Protein AF-A0A8J5KM26-F1 (afdb_monomer_lite)

Secondary structure (DSSP, 8-state):
-HHHHHHHHHHHHHHHHHHHHHHHHHHHHHHHHHHHHHHHHHHHHHHHHHHHHHHHHHHHHHHHHHHHHHHHHHHHHHHTTS--------------------HHHHHHHTT--HHHHHHHHT--GGGGTTS--------------SS--S---S-HHHHHHHHHHHHHS---

Structure (mmCIF, N/CA/C/O backbone):
data_AF-A0A8J5KM26-F1
#
_entry.id   AF-A0A8J5KM26-F1
#
loop_
_atom_site.group_PDB
_atom_site.id
_atom_site.type_symbol
_atom_site.label_atom_id
_atom_site.label_alt_id
_atom_site.label_comp_id
_atom_site.label_asym_id
_atom_site.label_entity_id
_atom_site.label_seq_id
_atom_site.pdbx_PDB_ins_code
_atom_site.Cartn_x
_atom_site.Cartn_y
_atom_site.Cartn_z
_atom_site.occupancy
_atom_site.B_iso_or_equiv
_atom_site.auth_seq_id
_atom_site.auth_comp_id
_atom_site.auth_asym_id
_atom_site.auth_atom_id
_atom_site.pdbx_PDB_model_num
ATOM 1 N N . MET A 1 1 ? 48.224 2.131 -43.418 1.00 66.56 1 MET A N 1
ATOM 2 C CA . MET A 1 1 ? 48.124 1.041 -42.411 1.00 66.56 1 MET A CA 1
ATOM 3 C C . MET A 1 1 ? 47.253 1.453 -41.209 1.00 66.56 1 MET A C 1
ATOM 5 O O . MET A 1 1 ? 47.258 0.800 -40.172 1.00 66.56 1 MET A O 1
ATOM 9 N N . ASP A 1 2 ? 46.437 2.497 -41.356 1.00 81.81 2 ASP A N 1
ATOM 10 C CA . ASP A 1 2 ? 46.035 3.355 -40.234 1.00 81.81 2 ASP A CA 1
ATOM 11 C C . ASP A 1 2 ? 44.672 2.985 -39.630 1.00 81.81 2 ASP A C 1
ATOM 13 O O . ASP A 1 2 ? 44.430 3.202 -38.443 1.00 81.81 2 ASP A O 1
ATOM 17 N N . LEU A 1 3 ? 43.789 2.348 -40.413 1.00 86.62 3 LEU A N 1
ATOM 18 C CA . LEU A 1 3 ? 42.485 1.882 -39.921 1.00 86.62 3 LEU A CA 1
ATOM 19 C C . LEU A 1 3 ? 42.628 0.799 -38.845 1.00 86.62 3 LEU A C 1
ATOM 21 O O . LEU A 1 3 ? 41.878 0.797 -37.873 1.00 86.62 3 LEU A O 1
ATOM 25 N N . TRP A 1 4 ? 43.600 -0.102 -38.996 1.00 89.69 4 TRP A N 1
ATOM 26 C CA . TRP A 1 4 ? 43.788 -1.218 -38.068 1.00 89.69 4 TRP A CA 1
ATOM 27 C C . TRP A 1 4 ? 44.335 -0.748 -36.715 1.00 89.69 4 TRP A C 1
ATOM 29 O O . TRP A 1 4 ? 43.872 -1.183 -35.663 1.00 89.69 4 TRP A O 1
ATOM 39 N N . GLN A 1 5 ? 45.262 0.216 -36.726 1.00 91.00 5 GLN A N 1
ATOM 40 C CA . GLN A 1 5 ? 45.754 0.852 -35.502 1.00 91.00 5 GLN A CA 1
ATOM 41 C C . GLN A 1 5 ? 44.646 1.632 -34.787 1.00 91.00 5 GLN A C 1
ATOM 43 O O . GLN A 1 5 ? 44.501 1.510 -33.573 1.00 91.00 5 GLN A O 1
ATOM 48 N N . ARG A 1 6 ? 43.810 2.368 -35.531 1.00 89.94 6 ARG A N 1
ATOM 49 C CA . ARG A 1 6 ? 42.679 3.109 -34.956 1.00 89.94 6 ARG A CA 1
ATOM 50 C C . ARG A 1 6 ? 41.616 2.185 -34.355 1.00 89.94 6 ARG A C 1
ATOM 52 O O . ARG A 1 6 ? 41.113 2.471 -33.272 1.00 89.94 6 ARG A O 1
ATOM 59 N N . ALA A 1 7 ? 41.321 1.061 -35.010 1.00 91.19 7 ALA A N 1
ATOM 60 C CA . ALA A 1 7 ? 40.412 0.043 -34.485 1.00 91.19 7 ALA A CA 1
ATOM 61 C C . ALA A 1 7 ? 40.945 -0.595 -33.192 1.00 91.19 7 ALA A C 1
ATOM 63 O O . ALA A 1 7 ? 40.188 -0.773 -32.239 1.00 91.19 7 ALA A O 1
ATOM 64 N N . LYS A 1 8 ? 42.253 -0.878 -33.127 1.00 93.56 8 LYS A N 1
ATOM 65 C CA . LYS A 1 8 ? 42.894 -1.417 -31.921 1.00 93.56 8 LYS A CA 1
ATOM 66 C C . LYS A 1 8 ? 42.787 -0.453 -30.735 1.00 93.56 8 LYS A C 1
ATOM 68 O O . LYS A 1 8 ? 42.387 -0.876 -29.657 1.00 93.56 8 LYS A O 1
ATOM 73 N N . VAL A 1 9 ? 43.080 0.833 -30.948 1.00 93.81 9 VAL A N 1
ATOM 74 C CA . VAL A 1 9 ? 42.974 1.865 -29.899 1.00 93.81 9 VAL A CA 1
ATOM 75 C C . VAL A 1 9 ? 41.534 2.006 -29.402 1.00 93.81 9 VAL A C 1
ATOM 77 O O . VAL A 1 9 ? 41.309 2.060 -28.198 1.00 93.81 9 VAL A O 1
ATOM 80 N N . PHE A 1 10 ? 40.547 1.995 -30.303 1.00 93.38 10 PHE A N 1
ATOM 81 C CA . PHE A 1 10 ? 39.137 2.089 -29.915 1.00 93.38 10 PHE A CA 1
ATOM 82 C C . PHE A 1 10 ? 38.669 0.873 -29.104 1.00 93.38 10 PHE A C 1
ATOM 84 O O . PHE A 1 10 ? 37.954 1.029 -28.118 1.00 93.38 10 PHE A O 1
ATOM 91 N N . ALA A 1 11 ? 39.090 -0.337 -29.483 1.00 93.44 11 ALA A N 1
ATOM 92 C CA . ALA A 1 11 ? 38.768 -1.551 -28.736 1.00 93.44 11 ALA A CA 1
ATOM 93 C C . ALA A 1 11 ? 39.376 -1.534 -27.323 1.00 93.44 11 ALA A C 1
ATOM 95 O O . ALA A 1 11 ? 38.713 -1.912 -26.358 1.00 93.44 11 ALA A O 1
ATOM 96 N N . GLU A 1 12 ? 40.613 -1.054 -27.189 1.00 93.06 12 GLU A N 1
ATOM 97 C CA . GLU A 1 12 ? 41.294 -0.918 -25.900 1.00 93.06 12 GLU A CA 1
ATOM 98 C C . GLU A 1 12 ? 40.631 0.152 -25.013 1.00 93.06 12 GLU A C 1
ATOM 100 O O . GLU A 1 12 ? 40.399 -0.071 -23.822 1.00 93.06 12 GLU A O 1
ATOM 105 N N . GLU A 1 13 ? 40.225 1.280 -25.599 1.00 91.75 13 GLU A N 1
ATOM 106 C CA . GLU A 1 13 ? 39.507 2.347 -24.897 1.00 91.75 13 GLU A CA 1
ATOM 107 C C . GLU A 1 13 ? 38.091 1.913 -24.473 1.00 91.75 13 GLU A C 1
ATOM 109 O O . GLU A 1 13 ? 37.652 2.211 -23.358 1.00 91.75 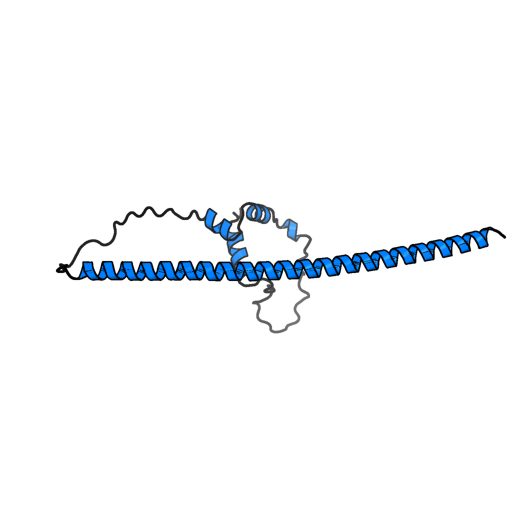13 GLU A O 1
ATOM 114 N N . ALA A 1 14 ? 37.388 1.155 -25.319 1.00 93.50 14 ALA A N 1
ATOM 115 C CA . ALA A 1 14 ? 36.086 0.574 -25.001 1.00 93.50 14 ALA A CA 1
ATOM 116 C C . ALA A 1 14 ? 36.189 -0.465 -23.875 1.00 93.50 14 ALA A C 1
ATOM 118 O O . ALA A 1 14 ? 35.380 -0.447 -22.945 1.00 93.50 14 ALA A O 1
ATOM 119 N N . ALA A 1 15 ? 37.212 -1.324 -23.905 1.00 93.69 15 ALA A N 1
ATOM 120 C CA . ALA A 1 15 ? 37.470 -2.291 -22.840 1.00 93.69 15 ALA A CA 1
ATOM 121 C C . ALA A 1 15 ? 37.765 -1.592 -21.505 1.00 93.69 15 ALA A C 1
ATOM 123 O O . ALA A 1 15 ? 37.212 -1.967 -20.468 1.00 93.69 15 ALA A O 1
ATOM 124 N N . ARG A 1 16 ? 38.575 -0.526 -21.528 1.00 93.94 16 ARG A N 1
ATOM 125 C CA . ARG A 1 16 ? 38.877 0.269 -20.334 1.00 93.94 16 ARG A CA 1
ATOM 126 C C . ARG A 1 16 ? 37.631 0.957 -19.770 1.00 93.94 16 ARG A C 1
ATOM 128 O O . ARG A 1 16 ? 37.376 0.842 -18.573 1.00 93.94 16 ARG A O 1
ATOM 135 N N . ARG A 1 17 ? 36.818 1.600 -20.619 1.00 92.12 17 ARG A N 1
ATOM 136 C CA . ARG A 1 17 ? 35.538 2.201 -20.200 1.00 92.12 17 ARG A CA 1
ATOM 137 C C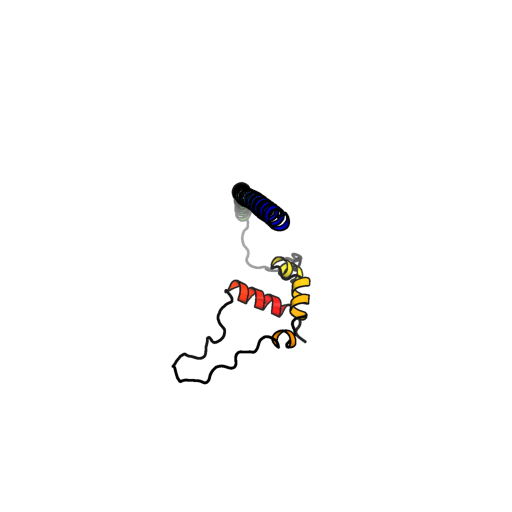 . ARG A 1 17 ? 34.584 1.165 -19.616 1.00 92.12 17 ARG A C 1
ATOM 139 O O . ARG A 1 17 ? 33.980 1.419 -18.579 1.00 92.12 17 ARG A O 1
ATOM 146 N N . SER A 1 18 ? 34.477 -0.010 -20.234 1.00 90.94 18 SER A N 1
ATOM 147 C CA . SER A 1 18 ? 33.651 -1.099 -19.705 1.00 90.94 18 SER A CA 1
ATOM 148 C C . SER A 1 18 ? 34.114 -1.523 -18.312 1.00 90.94 18 SER A C 1
ATOM 150 O O . SER A 1 18 ? 33.289 -1.717 -17.424 1.00 90.94 18 SER A O 1
ATOM 152 N N . GLN A 1 19 ? 35.427 -1.635 -18.096 1.00 94.19 19 GLN A N 1
ATOM 153 C CA . GLN A 1 19 ? 35.975 -2.016 -16.798 1.00 94.19 19 GLN A CA 1
ATOM 154 C C . GLN A 1 19 ? 35.696 -0.960 -15.717 1.00 94.19 19 GLN A C 1
ATOM 156 O O . GLN A 1 19 ? 35.386 -1.315 -14.579 1.00 94.19 19 GLN A O 1
ATOM 161 N N . GLU A 1 20 ? 35.806 0.326 -16.053 1.00 93.94 20 GLU A N 1
ATOM 162 C CA . GLU A 1 20 ? 35.492 1.430 -15.138 1.00 93.94 20 GLU A CA 1
ATOM 163 C C . GLU A 1 20 ? 34.001 1.436 -14.763 1.00 93.94 20 GLU A C 1
ATOM 165 O O . GLU A 1 20 ? 33.678 1.502 -13.577 1.00 93.94 20 GLU A O 1
ATOM 170 N N . ILE A 1 21 ? 33.099 1.240 -15.732 1.00 91.12 21 ILE A N 1
ATOM 171 C CA . ILE A 1 21 ? 31.651 1.133 -15.479 1.00 91.12 21 ILE A CA 1
ATOM 172 C C . ILE A 1 21 ? 31.336 -0.062 -14.570 1.00 91.12 21 ILE A C 1
ATOM 174 O O . ILE A 1 21 ? 30.566 0.079 -13.621 1.00 91.12 21 ILE A O 1
ATOM 178 N N . SER A 1 22 ? 31.950 -1.228 -14.799 1.00 91.19 22 SER A N 1
ATOM 179 C CA . SER A 1 22 ? 31.740 -2.400 -13.939 1.00 91.19 22 SER A CA 1
ATOM 180 C C . SER A 1 22 ? 32.219 -2.173 -12.504 1.00 91.19 22 SER A C 1
ATOM 182 O O . SER A 1 22 ? 31.536 -2.574 -11.562 1.00 91.19 22 SER A O 1
ATOM 184 N N . LYS A 1 23 ? 33.368 -1.512 -12.313 1.00 93.19 23 LYS A N 1
ATOM 185 C CA . LYS A 1 23 ? 33.884 -1.178 -10.974 1.00 93.19 23 LYS A CA 1
ATOM 186 C C . LYS A 1 23 ? 32.962 -0.200 -10.246 1.00 93.19 23 LYS A C 1
ATOM 188 O O . LYS A 1 23 ? 32.665 -0.404 -9.070 1.00 93.19 23 LYS A O 1
ATOM 193 N N . GLU A 1 24 ? 32.484 0.824 -10.945 1.00 89.00 24 GLU A N 1
ATOM 194 C CA . GLU A 1 24 ? 31.568 1.823 -10.390 1.00 89.00 24 GLU A CA 1
ATOM 195 C C . GLU A 1 24 ? 30.207 1.204 -10.029 1.00 89.00 24 GLU A C 1
ATOM 197 O O . GLU A 1 24 ? 29.673 1.454 -8.948 1.00 89.00 24 GLU A O 1
ATOM 202 N N . ALA A 1 25 ? 29.674 0.327 -10.886 1.00 90.88 25 ALA A N 1
ATOM 203 C CA . ALA A 1 25 ? 28.437 -0.404 -10.624 1.00 90.88 25 ALA A CA 1
ATOM 204 C C . ALA A 1 25 ? 28.563 -1.332 -9.405 1.00 90.88 25 ALA A C 1
ATOM 206 O O . ALA A 1 25 ? 27.672 -1.356 -8.556 1.00 90.88 25 ALA A O 1
ATOM 207 N N . ALA A 1 26 ? 29.686 -2.046 -9.275 1.00 91.00 26 ALA A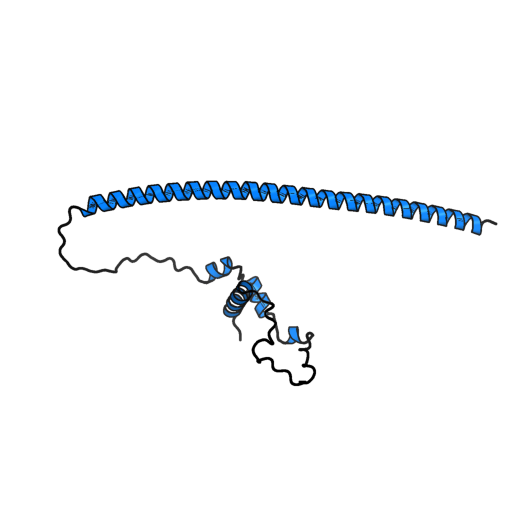 N 1
ATOM 208 C CA . ALA A 1 26 ? 29.946 -2.898 -8.119 1.00 91.00 26 ALA A CA 1
ATOM 209 C C . ALA A 1 26 ? 30.008 -2.085 -6.815 1.00 91.00 26 ALA A C 1
ATOM 211 O O . ALA A 1 26 ? 29.376 -2.457 -5.826 1.00 91.00 26 ALA A O 1
ATOM 212 N N . LYS A 1 27 ? 30.704 -0.940 -6.825 1.00 92.31 27 LYS A N 1
ATOM 213 C CA . LYS A 1 27 ? 30.799 -0.056 -5.657 1.00 92.31 27 LYS A CA 1
ATOM 214 C C . LYS A 1 27 ? 29.435 0.518 -5.263 1.00 92.31 27 LYS A C 1
ATOM 216 O O . LYS A 1 27 ? 29.055 0.435 -4.098 1.00 92.31 27 LYS A O 1
ATOM 221 N N . ARG A 1 28 ? 28.659 1.019 -6.231 1.00 88.81 28 ARG A N 1
ATOM 222 C CA . ARG A 1 28 ? 27.291 1.510 -5.988 1.00 88.81 28 ARG A CA 1
ATOM 223 C C . ARG A 1 28 ? 26.367 0.418 -5.453 1.00 88.81 28 ARG A C 1
ATOM 225 O O . ARG A 1 28 ? 25.592 0.669 -4.534 1.00 88.81 28 ARG A O 1
ATOM 232 N N . SER A 1 29 ? 26.468 -0.803 -5.980 1.00 88.12 29 SER A N 1
ATOM 233 C CA . SER A 1 29 ? 25.702 -1.948 -5.474 1.00 88.12 29 SER A CA 1
ATOM 234 C C . SER A 1 29 ? 26.060 -2.274 -4.021 1.00 88.12 29 SER A C 1
ATOM 236 O O . SER A 1 29 ? 25.179 -2.585 -3.215 1.00 88.12 29 SER A O 1
ATOM 238 N N . GLN A 1 30 ? 27.344 -2.188 -3.668 1.00 91.69 30 GLN A N 1
ATOM 239 C CA . GLN A 1 30 ? 27.816 -2.419 -2.306 1.00 91.69 30 GLN A CA 1
ATOM 240 C C . GLN A 1 30 ? 27.300 -1.345 -1.338 1.00 91.69 30 GLN A C 1
ATOM 242 O O . GLN A 1 30 ? 26.799 -1.687 -0.267 1.00 91.69 30 GLN A O 1
ATOM 247 N N . GLU A 1 31 ? 27.365 -0.067 -1.720 1.00 89.88 31 GLU A N 1
ATOM 248 C CA . GLU A 1 31 ? 26.873 1.054 -0.907 1.00 89.88 31 GLU A CA 1
ATOM 249 C C . GLU A 1 31 ? 25.361 0.966 -0.659 1.00 89.88 31 GLU A C 1
ATOM 251 O O . GLU A 1 31 ? 24.919 1.145 0.476 1.00 89.88 31 GLU A O 1
ATOM 256 N N . LEU A 1 32 ? 24.568 0.606 -1.676 1.00 83.06 32 LEU A N 1
ATOM 257 C CA . LEU A 1 32 ? 23.125 0.389 -1.517 1.00 83.06 32 LEU A CA 1
ATOM 258 C C . LEU A 1 32 ? 22.819 -0.769 -0.561 1.00 83.06 32 LEU A C 1
ATOM 260 O O . LEU A 1 32 ? 21.967 -0.636 0.316 1.00 83.06 32 LEU A O 1
ATOM 264 N N . THR A 1 33 ? 23.545 -1.882 -0.686 1.00 83.25 33 THR A N 1
ATOM 265 C CA . THR A 1 33 ? 23.361 -3.050 0.191 1.00 83.25 33 THR A CA 1
ATOM 266 C C . THR A 1 33 ? 23.723 -2.715 1.640 1.00 83.25 33 THR A C 1
ATOM 268 O O . THR A 1 33 ? 22.983 -3.046 2.568 1.00 83.25 33 THR A O 1
ATOM 271 N N . GLN A 1 34 ? 24.834 -2.008 1.855 1.00 86.75 34 GLN A N 1
ATOM 272 C CA . GLN A 1 34 ? 25.267 -1.592 3.188 1.00 86.75 34 GLN A CA 1
ATOM 273 C C . GLN A 1 34 ? 24.325 -0.543 3.803 1.00 86.75 34 GLN A C 1
ATOM 275 O O . GLN A 1 34 ? 24.042 -0.599 5.003 1.00 86.75 34 GLN A O 1
ATOM 280 N N . GLY A 1 35 ? 23.819 0.391 2.993 1.00 82.62 35 GLY A N 1
ATOM 281 C CA . GLY A 1 35 ? 22.822 1.379 3.405 1.00 82.62 35 GLY A CA 1
ATOM 282 C C . GLY A 1 35 ? 21.503 0.730 3.825 1.00 82.62 35 GLY A C 1
ATOM 283 O O . GLY A 1 35 ? 20.990 1.031 4.901 1.00 82.62 35 GLY A O 1
ATOM 284 N N . ALA A 1 36 ? 21.004 -0.227 3.037 1.00 79.94 36 ALA A N 1
ATOM 285 C CA . ALA A 1 36 ? 19.796 -0.985 3.358 1.00 79.94 36 ALA A CA 1
ATOM 286 C C . ALA A 1 36 ? 19.940 -1.776 4.670 1.00 79.94 36 ALA A C 1
ATOM 288 O O . ALA A 1 36 ? 19.046 -1.743 5.516 1.00 79.94 36 ALA A O 1
ATOM 289 N N . ALA A 1 37 ? 21.090 -2.425 4.885 1.00 84.19 37 ALA A N 1
ATOM 290 C CA . ALA A 1 37 ? 21.362 -3.158 6.120 1.00 84.19 37 ALA A CA 1
ATOM 291 C C . ALA A 1 37 ? 21.356 -2.245 7.360 1.00 84.19 37 ALA A C 1
ATOM 293 O O . ALA A 1 37 ? 20.772 -2.597 8.387 1.00 84.19 37 ALA A O 1
ATOM 294 N N . ARG A 1 38 ? 21.958 -1.051 7.264 1.00 83.38 38 ARG A N 1
ATOM 295 C CA . ARG A 1 38 ? 21.974 -0.073 8.365 1.00 83.38 38 ARG A CA 1
ATOM 296 C C . ARG A 1 38 ? 20.589 0.471 8.693 1.00 83.38 38 ARG A C 1
ATOM 298 O O . ARG A 1 38 ? 20.218 0.477 9.862 1.00 83.38 38 ARG A O 1
ATOM 305 N N . LEU A 1 39 ? 19.821 0.866 7.678 1.00 83.69 39 LEU A N 1
ATOM 306 C CA . LEU A 1 39 ? 18.455 1.361 7.869 1.00 83.69 39 LEU A CA 1
ATOM 307 C C . LEU A 1 39 ? 17.560 0.295 8.508 1.00 83.69 39 LEU A C 1
ATOM 309 O O . LEU A 1 39 ? 16.803 0.592 9.429 1.00 83.69 39 LEU A O 1
ATOM 313 N N . SER A 1 40 ? 17.693 -0.962 8.075 1.00 81.06 40 SER A N 1
ATOM 314 C CA . SER A 1 40 ? 16.953 -2.070 8.678 1.00 81.06 40 SER A CA 1
ATOM 315 C C . SER A 1 40 ? 17.320 -2.271 10.152 1.00 81.06 40 SER A C 1
ATOM 317 O O . SER A 1 40 ? 16.438 -2.514 10.974 1.00 81.06 40 SER A O 1
ATOM 319 N N . GLN A 1 41 ? 18.602 -2.158 10.511 1.00 88.56 41 GLN A N 1
ATOM 320 C CA . GLN A 1 41 ? 19.051 -2.287 11.899 1.00 88.56 41 GLN A CA 1
ATOM 321 C C . GLN A 1 41 ? 18.539 -1.139 12.782 1.00 88.56 41 GLN A C 1
ATOM 323 O O . GLN A 1 41 ? 18.102 -1.376 13.912 1.00 88.56 41 GLN A O 1
ATOM 328 N N . GLU A 1 42 ? 18.578 0.093 12.277 1.00 87.56 42 GLU A N 1
ATOM 329 C CA . GLU A 1 42 ? 18.097 1.281 12.985 1.00 87.56 42 GLU A CA 1
ATOM 330 C C . GLU A 1 42 ? 16.582 1.217 13.209 1.00 87.56 42 GLU A C 1
ATOM 332 O O . GLU A 1 42 ? 16.120 1.397 14.336 1.00 87.56 42 GLU A O 1
ATOM 337 N N . PHE A 1 43 ? 15.816 0.830 12.184 1.00 84.56 43 PHE A N 1
ATOM 338 C CA . PHE A 1 43 ? 14.365 0.679 12.279 1.00 84.56 43 PHE A CA 1
ATOM 339 C C . PHE A 1 43 ? 13.947 -0.388 13.301 1.00 84.56 43 PHE A C 1
ATOM 341 O O . PHE A 1 43 ? 13.048 -0.150 14.111 1.00 84.56 43 PHE A O 1
ATOM 348 N N . VAL A 1 44 ? 14.610 -1.551 13.316 1.00 84.69 44 VAL A N 1
ATOM 349 C CA . VAL A 1 44 ? 14.338 -2.610 14.307 1.00 84.69 44 VAL A CA 1
ATOM 350 C C . VAL A 1 44 ? 14.706 -2.154 15.721 1.00 84.69 44 VAL A C 1
ATOM 352 O O . VAL A 1 44 ? 13.964 -2.431 16.667 1.00 84.69 44 VAL A O 1
ATOM 355 N N . SER A 1 45 ? 15.819 -1.434 15.879 1.00 83.94 45 SER A N 1
ATOM 356 C CA . SER A 1 45 ? 16.274 -0.930 17.182 1.00 83.94 45 SER A CA 1
ATOM 357 C C . SER A 1 45 ? 15.314 0.120 17.747 1.00 83.94 45 SER A C 1
ATOM 359 O O . SER A 1 45 ? 14.885 0.000 18.896 1.00 83.94 45 SER A O 1
ATOM 361 N N . GLU A 1 46 ? 14.908 1.096 16.934 1.00 82.25 46 GLU A N 1
ATOM 362 C CA . GLU A 1 46 ? 13.932 2.119 17.323 1.00 82.25 46 GLU A CA 1
ATOM 363 C C . GLU A 1 46 ? 12.544 1.518 17.570 1.00 82.25 46 GLU A C 1
ATOM 365 O O . GLU A 1 46 ? 11.900 1.849 18.565 1.00 82.25 46 GLU A O 1
ATOM 370 N N . THR A 1 47 ? 12.104 0.555 16.751 1.00 77.00 47 THR A N 1
ATOM 371 C CA . THR A 1 47 ? 10.828 -0.151 16.962 1.00 77.00 47 THR A CA 1
ATOM 372 C C . THR A 1 47 ? 10.835 -0.933 18.271 1.00 77.00 47 THR A C 1
ATOM 374 O O . THR A 1 47 ? 9.880 -0.861 19.043 1.00 77.00 47 THR A O 1
ATOM 377 N N . THR A 1 48 ? 11.925 -1.643 18.567 1.00 81.50 48 THR A N 1
ATOM 378 C CA . THR A 1 48 ? 12.061 -2.422 19.805 1.00 81.50 48 THR A CA 1
ATOM 379 C C . THR A 1 48 ? 12.103 -1.504 21.026 1.00 81.50 48 THR A C 1
ATOM 381 O O . THR A 1 48 ? 11.448 -1.771 22.035 1.00 81.50 48 THR A O 1
ATOM 384 N N . LYS A 1 49 ? 12.829 -0.385 20.938 1.00 88.44 49 LYS A N 1
ATOM 385 C CA . LYS A 1 49 ? 12.899 0.621 22.001 1.00 88.44 49 LYS A CA 1
ATOM 386 C C . LYS A 1 49 ? 11.536 1.269 22.255 1.00 88.44 49 LYS A C 1
ATOM 388 O O . LYS A 1 49 ? 11.090 1.302 23.401 1.00 88.44 49 LYS A O 1
ATOM 393 N N . LYS A 1 50 ? 10.846 1.707 21.198 1.00 83.88 50 LYS A N 1
ATOM 394 C CA . LYS A 1 50 ? 9.507 2.306 21.288 1.00 83.88 50 LYS A CA 1
ATOM 395 C C . LYS A 1 50 ? 8.467 1.312 21.807 1.00 83.88 50 LYS A C 1
ATOM 397 O O . LYS A 1 50 ? 7.660 1.662 22.662 1.00 83.88 50 LYS A O 1
ATOM 402 N N . SER A 1 51 ? 8.531 0.056 21.365 1.00 83.81 51 SER A N 1
ATOM 403 C CA . SER A 1 51 ? 7.686 -1.030 21.877 1.00 83.81 51 SER A CA 1
ATOM 404 C C . SER A 1 51 ? 7.879 -1.242 23.384 1.00 83.81 51 SER A C 1
ATOM 406 O O . SER A 1 51 ? 6.899 -1.329 24.127 1.00 83.81 51 SER A O 1
ATOM 408 N N . LYS A 1 52 ? 9.131 -1.241 23.864 1.00 87.88 52 LYS A N 1
ATOM 409 C CA . LYS A 1 52 ? 9.442 -1.371 25.295 1.00 87.88 52 LYS A CA 1
ATOM 410 C C . LYS A 1 52 ? 8.884 -0.211 26.128 1.00 87.88 52 LYS A C 1
ATOM 412 O O . LYS A 1 52 ? 8.395 -0.443 27.232 1.00 87.88 52 LYS A O 1
ATOM 417 N N . GLU A 1 53 ? 8.941 1.016 25.615 1.00 82.38 53 GLU A N 1
ATOM 418 C CA . GLU A 1 53 ? 8.402 2.198 26.301 1.00 82.38 53 GLU A CA 1
ATOM 419 C C . GLU A 1 53 ? 6.872 2.149 26.404 1.00 82.38 53 GLU A C 1
ATOM 421 O O . GLU A 1 53 ? 6.328 2.335 27.493 1.00 82.38 53 GLU A O 1
ATOM 426 N N . MET A 1 54 ? 6.183 1.780 25.318 1.00 72.88 54 MET A N 1
ATOM 427 C CA . MET A 1 54 ? 4.725 1.616 25.323 1.00 72.88 54 MET A CA 1
ATOM 428 C C . MET A 1 54 ? 4.261 0.534 26.303 1.00 72.88 54 MET A C 1
ATOM 430 O O . MET A 1 54 ? 3.282 0.740 27.018 1.00 72.88 54 MET A O 1
ATOM 434 N N . ALA A 1 55 ? 4.967 -0.599 26.383 1.00 80.25 55 ALA A N 1
ATOM 435 C CA . ALA A 1 55 ? 4.638 -1.657 27.338 1.00 80.25 55 ALA A CA 1
ATOM 436 C C . ALA A 1 55 ? 4.791 -1.184 28.794 1.00 80.25 55 ALA A C 1
ATOM 438 O O . ALA A 1 55 ? 3.936 -1.467 29.633 1.00 80.25 55 ALA A O 1
ATOM 439 N N . ALA A 1 56 ? 5.849 -0.423 29.094 1.00 85.00 56 ALA A N 1
ATOM 440 C CA . ALA A 1 56 ? 6.064 0.138 30.425 1.00 85.00 56 ALA A CA 1
ATOM 441 C C . ALA A 1 56 ? 5.026 1.219 30.783 1.00 85.00 56 ALA A C 1
ATOM 443 O O . ALA A 1 56 ? 4.583 1.290 31.931 1.00 85.00 56 ALA A O 1
ATOM 444 N N . GLU A 1 57 ? 4.615 2.051 29.823 1.00 78.25 57 GLU A N 1
ATOM 445 C CA . GLU A 1 57 ? 3.582 3.069 30.039 1.00 78.25 57 GLU A CA 1
ATOM 446 C C . GLU A 1 57 ? 2.193 2.440 30.235 1.00 78.25 57 GLU A C 1
ATOM 448 O O . GLU A 1 57 ? 1.459 2.816 31.153 1.00 78.25 57 GLU A O 1
ATOM 453 N N . ALA A 1 58 ? 1.859 1.428 29.429 1.00 83.19 58 ALA A N 1
ATOM 454 C CA . ALA A 1 58 ? 0.626 0.662 29.570 1.00 83.19 58 ALA A CA 1
ATOM 455 C C . ALA A 1 58 ? 0.566 -0.066 30.920 1.00 83.19 58 ALA A C 1
ATOM 457 O O . ALA A 1 58 ? -0.469 -0.025 31.584 1.00 83.19 58 ALA A O 1
ATOM 458 N N . ALA A 1 59 ? 1.680 -0.659 31.366 1.00 86.44 59 ALA A N 1
ATOM 459 C CA . ALA A 1 59 ? 1.770 -1.290 32.681 1.00 86.44 59 ALA A CA 1
ATOM 460 C C . ALA A 1 59 ? 1.497 -0.285 33.815 1.00 86.44 59 ALA A C 1
ATOM 462 O O . ALA A 1 59 ? 0.656 -0.543 34.672 1.00 86.44 59 ALA A O 1
ATOM 463 N N . LYS A 1 60 ? 2.108 0.909 33.771 1.00 91.88 60 LYS A N 1
ATOM 464 C CA . LYS A 1 60 ? 1.852 1.964 34.770 1.00 91.88 60 LYS A CA 1
ATOM 465 C C . LYS A 1 60 ? 0.389 2.412 34.797 1.00 91.88 60 LYS A C 1
ATOM 467 O O . LYS A 1 60 ? -0.169 2.606 35.876 1.00 91.88 60 LYS A O 1
ATOM 472 N N . LYS A 1 61 ? -0.241 2.581 33.630 1.00 87.94 61 LYS A N 1
ATOM 473 C CA . LYS A 1 61 ? -1.669 2.933 33.549 1.00 87.94 61 LYS A CA 1
ATOM 474 C C . LYS A 1 61 ? -2.566 1.817 34.084 1.00 87.94 61 LYS A C 1
ATOM 476 O O . LYS A 1 61 ? -3.531 2.115 34.782 1.00 87.94 61 LYS A O 1
ATOM 481 N N . ALA A 1 62 ? -2.238 0.556 33.807 1.00 89.69 62 ALA A N 1
ATOM 482 C CA . ALA A 1 62 ? -2.977 -0.589 34.331 1.00 89.69 62 ALA A CA 1
ATOM 483 C C . ALA A 1 62 ? -2.898 -0.670 35.866 1.00 89.69 62 ALA A C 1
ATOM 485 O O . ALA A 1 62 ? -3.922 -0.883 36.517 1.00 89.69 62 ALA A O 1
ATOM 486 N N . ASP A 1 63 ? -1.719 -0.434 36.449 1.00 90.81 63 ASP A N 1
ATOM 487 C CA . ASP A 1 63 ? -1.537 -0.426 37.906 1.00 90.81 63 ASP A CA 1
ATOM 488 C C . ASP A 1 63 ? -2.319 0.709 38.582 1.00 90.81 63 ASP A C 1
ATOM 490 O O . ASP A 1 63 ? -2.987 0.484 39.596 1.00 90.81 63 ASP A O 1
ATOM 494 N N . LEU A 1 64 ? -2.309 1.912 37.993 1.00 90.62 64 LEU A N 1
ATOM 495 C CA . LEU A 1 64 ? -3.112 3.041 38.474 1.00 90.62 64 LEU A CA 1
ATOM 496 C C . LEU A 1 64 ? -4.602 2.696 38.486 1.00 90.62 64 LEU A C 1
ATOM 498 O O . LEU A 1 64 ? -5.250 2.817 39.527 1.00 90.62 64 LEU A O 1
ATOM 502 N N . LEU A 1 65 ? -5.121 2.192 37.367 1.00 89.62 65 LEU A N 1
ATOM 503 C CA . LEU A 1 65 ? -6.535 1.849 37.226 1.00 89.62 65 LEU A CA 1
ATOM 504 C C . LEU A 1 65 ? -6.951 0.746 38.209 1.00 89.62 65 LEU A C 1
ATOM 506 O O . LEU A 1 65 ? -8.017 0.814 38.820 1.00 89.62 65 LEU A O 1
ATOM 510 N N . ARG A 1 66 ? -6.077 -0.246 38.424 1.00 91.06 66 ARG A N 1
ATOM 511 C CA . ARG A 1 66 ? -6.287 -1.311 39.411 1.00 91.06 66 ARG A CA 1
ATOM 512 C C . ARG A 1 66 ? -6.362 -0.752 40.830 1.00 91.06 66 ARG A C 1
ATOM 514 O O . ARG A 1 66 ? -7.269 -1.115 41.575 1.00 91.06 66 ARG A O 1
ATOM 521 N N . SER A 1 67 ? -5.431 0.122 41.208 1.00 90.00 67 SER A N 1
ATOM 522 C CA . SER A 1 67 ? -5.414 0.724 42.546 1.00 90.00 67 SER A CA 1
ATOM 523 C C . SER A 1 67 ? -6.642 1.607 42.808 1.00 90.00 67 SER A C 1
ATOM 525 O O . SER A 1 67 ? -7.229 1.548 43.890 1.00 90.00 67 SER A O 1
ATOM 527 N N . GLU A 1 68 ? -7.092 2.362 41.803 1.00 87.75 68 GLU A N 1
ATOM 528 C CA . GLU A 1 68 ? -8.287 3.198 41.900 1.00 87.75 68 GLU A CA 1
ATOM 529 C C . GLU A 1 68 ? -9.566 2.362 42.005 1.00 87.75 68 GLU A C 1
ATOM 531 O O . GLU A 1 68 ? -10.418 2.652 42.848 1.00 87.75 68 GLU A O 1
ATOM 536 N N . ALA A 1 69 ? -9.672 1.284 41.224 1.00 88.19 69 ALA A N 1
ATOM 537 C CA . ALA A 1 69 ? -10.801 0.363 41.285 1.00 88.19 69 ALA A CA 1
ATOM 538 C C . ALA A 1 69 ? -10.914 -0.331 42.652 1.00 88.19 69 ALA A C 1
ATOM 540 O O . ALA A 1 69 ? -12.013 -0.418 43.200 1.00 88.19 69 ALA A O 1
ATOM 541 N N . LEU A 1 70 ? -9.792 -0.770 43.242 1.00 86.12 70 LEU A N 1
ATOM 542 C CA . LEU A 1 70 ? -9.786 -1.320 44.604 1.00 86.12 70 LEU A CA 1
ATOM 543 C C . LEU A 1 70 ? -10.271 -0.285 45.629 1.00 86.12 70 LEU A C 1
ATOM 545 O O . LEU A 1 70 ? -11.154 -0.579 46.433 1.00 86.12 70 LEU A O 1
ATOM 549 N N . ARG A 1 71 ? -9.767 0.952 45.553 1.00 87.81 71 ARG A N 1
ATOM 550 C CA . ARG A 1 71 ? -10.184 2.040 46.450 1.00 87.81 71 ARG A CA 1
ATOM 551 C C . ARG A 1 71 ? -11.671 2.385 46.300 1.00 87.81 71 ARG A C 1
ATOM 553 O O . ARG A 1 71 ? -12.326 2.735 47.282 1.00 87.81 71 ARG A O 1
ATOM 560 N N . ALA A 1 72 ? -12.215 2.342 45.085 1.00 84.19 72 ALA A N 1
ATOM 561 C CA . ALA A 1 72 ? -13.640 2.558 44.838 1.00 84.19 72 ALA A CA 1
ATOM 562 C C . ALA A 1 72 ? -14.495 1.411 45.403 1.00 84.19 72 ALA A C 1
ATOM 564 O O . ALA A 1 72 ? -15.529 1.664 46.020 1.00 84.19 72 ALA A O 1
ATOM 565 N N . ALA A 1 73 ? -14.042 0.163 45.263 1.00 83.69 73 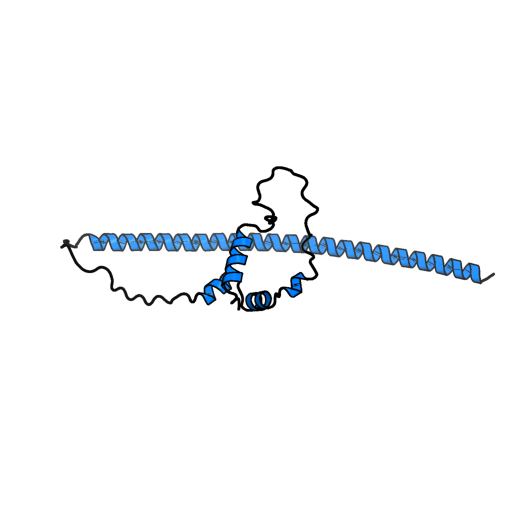ALA A N 1
ATOM 566 C CA . ALA A 1 73 ? -14.730 -0.998 45.819 1.00 83.69 73 ALA A CA 1
ATOM 567 C C . ALA A 1 73 ? -14.814 -0.947 47.356 1.00 83.69 73 ALA A C 1
ATOM 569 O O . ALA A 1 73 ? -15.876 -1.224 47.917 1.00 83.69 73 ALA A O 1
ATOM 570 N N . ASP A 1 74 ? -13.743 -0.526 48.035 1.00 82.38 74 ASP A N 1
ATOM 571 C CA . ASP A 1 74 ? -13.752 -0.366 49.494 1.00 82.38 74 ASP A CA 1
ATOM 572 C C . ASP A 1 74 ? -14.739 0.720 49.953 1.00 82.38 74 ASP A C 1
ATOM 574 O O . ASP A 1 74 ? -15.455 0.520 50.933 1.00 82.38 74 ASP A O 1
ATOM 578 N N . GLN A 1 75 ? -14.865 1.826 49.208 1.00 81.69 75 GLN A N 1
ATOM 579 C CA . GLN A 1 75 ? -15.862 2.872 49.491 1.00 81.69 75 GLN A CA 1
ATOM 580 C C . GLN A 1 75 ? -17.309 2.373 49.339 1.00 81.69 75 GLN A C 1
ATOM 582 O O . GLN A 1 75 ? -18.180 2.757 50.115 1.00 81.69 75 GLN A O 1
ATOM 587 N N . ILE A 1 76 ? -17.588 1.499 48.368 1.00 75.06 76 ILE A N 1
ATOM 588 C CA . ILE A 1 76 ? -18.930 0.912 48.197 1.00 75.06 76 ILE A CA 1
ATOM 589 C C . ILE A 1 76 ? -19.241 -0.070 49.338 1.00 75.06 76 ILE A C 1
ATOM 591 O O . ILE A 1 76 ? -20.377 -0.145 49.818 1.00 75.06 76 ILE A O 1
ATOM 595 N N . LYS A 1 77 ? -18.229 -0.811 49.803 1.00 73.19 77 LYS A N 1
ATOM 596 C CA . LYS A 1 77 ? -18.375 -1.809 50.866 1.00 73.19 77 LYS A CA 1
ATOM 597 C C . LYS A 1 77 ? -18.688 -1.182 52.225 1.00 73.19 77 LYS A C 1
ATOM 599 O O . LYS A 1 77 ? -19.453 -1.768 52.984 1.00 73.19 77 LYS A O 1
ATOM 604 N N . THR A 1 78 ? -18.158 0.006 52.518 1.00 65.00 78 THR A N 1
ATOM 605 C CA . THR A 1 78 ? -18.461 0.730 53.765 1.00 65.00 78 THR A CA 1
ATOM 606 C C . THR A 1 78 ? -19.851 1.372 53.759 1.00 65.00 78 THR A C 1
ATOM 608 O O . THR A 1 78 ? -20.501 1.392 54.798 1.00 65.00 78 THR A O 1
ATOM 611 N N . LEU A 1 79 ? -20.349 1.826 52.602 1.00 60.62 79 LEU A N 1
ATOM 612 C CA . LEU A 1 79 ? -21.693 2.413 52.461 1.00 60.62 79 LEU A CA 1
ATOM 613 C C . LEU A 1 79 ? -22.828 1.373 52.494 1.00 60.62 79 LEU A C 1
ATOM 615 O O . LEU A 1 79 ? -23.969 1.717 52.786 1.00 60.62 79 LEU A O 1
ATOM 619 N N . SER A 1 80 ? -22.530 0.101 52.215 1.00 51.97 80 SER A N 1
ATOM 620 C CA . SER A 1 80 ? -23.541 -0.969 52.133 1.00 51.97 80 SER A CA 1
ATOM 621 C C . SER A 1 80 ? -23.843 -1.665 53.470 1.00 51.97 80 SER A C 1
ATOM 623 O O . SER A 1 80 ? -24.686 -2.557 53.508 1.00 51.97 80 SER A O 1
ATOM 625 N N . ILE A 1 81 ? -23.164 -1.298 54.563 1.00 56.06 81 ILE A N 1
ATOM 626 C CA . ILE A 1 81 ? -23.323 -1.942 55.882 1.00 56.06 81 ILE A CA 1
ATOM 627 C C . ILE A 1 81 ? -24.499 -1.364 56.697 1.00 56.06 81 ILE A C 1
ATOM 629 O O . ILE A 1 81 ? -24.952 -2.017 57.632 1.00 56.06 81 ILE A O 1
ATOM 633 N N . ASP A 1 82 ? -25.065 -0.216 56.305 1.00 49.97 82 ASP A N 1
ATOM 634 C CA . ASP A 1 82 ? -26.067 0.519 57.105 1.00 49.97 82 ASP A CA 1
ATOM 635 C C . ASP A 1 82 ? -27.463 0.632 56.450 1.00 49.97 82 ASP A C 1
ATOM 637 O O . ASP A 1 82 ? -28.229 1.547 56.738 1.00 49.97 82 ASP A O 1
ATOM 641 N N . ILE A 1 83 ? -27.829 -0.285 55.545 1.00 48.62 83 ILE A N 1
ATOM 642 C CA . ILE A 1 83 ? -29.150 -0.265 54.890 1.00 48.62 83 ILE A CA 1
ATOM 643 C C . ILE A 1 83 ? -29.960 -1.502 55.310 1.00 48.62 83 ILE A C 1
ATOM 645 O O . ILE A 1 83 ? -29.685 -2.605 54.830 1.00 48.62 83 ILE A O 1
ATOM 649 N N . PRO A 1 84 ? -30.991 -1.356 56.169 1.00 42.19 84 PRO A N 1
ATOM 650 C CA . PRO A 1 84 ? -32.011 -2.381 56.346 1.00 42.19 84 PRO A CA 1
ATOM 651 C C . PRO A 1 84 ? -32.732 -2.571 55.010 1.00 42.19 84 PRO A C 1
ATOM 653 O O . PRO A 1 84 ? -33.272 -1.620 54.452 1.00 42.19 84 PRO A O 1
ATOM 656 N N . ILE A 1 85 ? -32.723 -3.788 54.473 1.00 46.19 85 ILE A N 1
ATOM 657 C CA . ILE A 1 85 ? -33.362 -4.122 53.197 1.00 46.19 85 ILE A CA 1
ATOM 658 C C . ILE A 1 85 ? -34.882 -4.233 53.404 1.00 46.19 85 ILE A C 1
ATOM 660 O O . ILE A 1 85 ? -35.318 -5.148 54.109 1.00 46.19 85 ILE A O 1
ATOM 664 N N . PRO A 1 86 ? -35.708 -3.433 52.701 1.00 40.84 86 PRO A N 1
ATOM 665 C CA . PRO A 1 86 ? -36.969 -3.924 52.185 1.00 40.84 86 PRO A CA 1
ATOM 666 C C . PRO A 1 86 ? -36.857 -4.103 50.667 1.00 40.84 86 PRO A C 1
ATOM 668 O O . PRO A 1 86 ? -36.526 -3.211 49.893 1.00 40.84 86 PRO A O 1
ATOM 671 N N . ILE A 1 87 ? -37.121 -5.339 50.282 1.00 53.44 87 ILE A N 1
ATOM 672 C CA . ILE A 1 87 ? -37.513 -5.833 48.966 1.00 53.44 87 ILE A CA 1
ATOM 673 C C . ILE A 1 87 ? -38.360 -4.833 48.144 1.00 53.44 87 ILE A C 1
ATOM 675 O O . ILE A 1 87 ? -39.350 -4.300 48.635 1.00 53.44 87 ILE A O 1
ATOM 679 N N . ALA A 1 88 ? -38.005 -4.741 46.853 1.00 52.06 88 ALA A N 1
ATOM 680 C CA . ALA A 1 88 ? -38.754 -4.215 45.697 1.00 52.06 88 ALA A CA 1
ATOM 681 C C . ALA A 1 88 ? -38.703 -2.700 45.378 1.00 52.06 88 ALA A C 1
ATOM 683 O O . ALA A 1 88 ? -39.490 -1.910 45.889 1.00 52.06 88 ALA A O 1
ATOM 684 N N . SER A 1 89 ? -37.900 -2.327 44.367 1.00 40.22 89 SER A N 1
ATOM 685 C CA . SER A 1 89 ? -38.357 -1.476 43.247 1.00 40.22 89 SER A CA 1
ATOM 686 C C . SER A 1 89 ? -37.317 -1.318 42.131 1.00 40.22 89 SER A C 1
ATOM 688 O O . SER A 1 89 ? -36.168 -0.972 42.375 1.00 40.22 89 SER A O 1
ATOM 690 N N . ALA A 1 90 ? -37.801 -1.520 40.903 1.00 39.22 90 ALA A N 1
ATOM 691 C CA . ALA A 1 90 ? -37.425 -0.808 39.680 1.00 39.22 90 ALA A CA 1
ATOM 692 C C . ALA A 1 90 ? -35.935 -0.772 39.285 1.00 39.22 90 ALA A C 1
ATOM 694 O O . ALA A 1 90 ? -35.250 0.243 39.391 1.00 39.22 90 ALA A O 1
ATOM 695 N N . LEU A 1 91 ? -35.480 -1.868 38.677 1.00 45.06 91 LEU A N 1
ATOM 696 C CA . LEU A 1 91 ? -34.407 -1.808 37.688 1.00 45.06 91 LEU A CA 1
ATOM 697 C C . LEU A 1 91 ? -34.929 -1.113 36.418 1.00 45.06 91 LEU A C 1
ATOM 699 O O . LEU A 1 91 ? -36.012 -1.441 35.946 1.00 45.06 91 LEU A O 1
ATOM 703 N N . VAL A 1 92 ? -34.085 -0.243 35.854 1.00 48.59 92 VAL A N 1
ATOM 704 C CA . VAL A 1 92 ? -34.123 0.353 34.502 1.00 48.59 92 VAL A CA 1
ATOM 705 C C . VAL A 1 92 ? -34.860 1.692 34.325 1.00 48.59 92 VAL A C 1
ATOM 707 O O . VAL A 1 92 ? -35.927 1.800 33.738 1.00 48.59 92 VAL A O 1
ATOM 710 N N . SER A 1 93 ? -34.206 2.777 34.739 1.00 46.12 93 SER A N 1
ATOM 711 C CA . SER A 1 93 ? -34.276 4.040 33.988 1.00 46.12 93 SER A CA 1
ATOM 712 C C . SER A 1 93 ? -32.990 4.836 34.197 1.00 46.12 93 SER A C 1
ATOM 714 O O . SER A 1 93 ? -32.950 5.888 34.825 1.00 46.12 93 SER A O 1
ATOM 716 N N . GLY A 1 94 ? -31.887 4.255 33.728 1.00 40.91 94 GLY A N 1
ATOM 717 C CA . GLY A 1 94 ? -30.643 4.976 33.508 1.00 40.91 94 GLY A CA 1
ATOM 718 C C . GLY A 1 94 ? -30.593 5.382 32.045 1.00 40.91 94 GLY A C 1
ATOM 719 O O . GLY A 1 94 ? -30.035 4.648 31.234 1.00 40.91 94 GLY A O 1
ATOM 720 N N . SER A 1 95 ? -31.186 6.527 31.703 1.00 47.41 95 SER A N 1
ATOM 721 C CA . SER A 1 95 ? -30.898 7.237 30.455 1.00 47.41 95 SER A CA 1
ATOM 722 C C . SER A 1 95 ? -29.445 7.710 30.486 1.00 47.41 95 SER A C 1
ATOM 724 O O . SER A 1 95 ? -29.153 8.876 30.728 1.00 47.41 95 SER A O 1
ATOM 726 N N . SER A 1 96 ? -28.513 6.785 30.273 1.00 40.41 96 SER A N 1
ATOM 727 C CA . SER A 1 96 ? -27.204 7.134 29.753 1.00 40.41 96 SER A CA 1
ATOM 728 C C . SER A 1 96 ? -27.408 7.283 28.257 1.00 40.41 96 SER A C 1
ATOM 730 O O . SER A 1 96 ? -27.761 6.317 27.580 1.00 40.41 96 SER A O 1
ATOM 732 N N . ALA A 1 97 ? -27.296 8.516 27.766 1.00 44.91 97 ALA A N 1
ATOM 733 C CA . ALA A 1 97 ? -27.185 8.792 26.349 1.00 44.91 97 ALA A CA 1
ATOM 734 C C . ALA A 1 97 ? -25.974 8.011 25.829 1.00 44.91 97 ALA A C 1
ATOM 736 O O . ALA A 1 97 ? -24.833 8.464 25.900 1.00 44.91 97 ALA A O 1
ATOM 737 N N . ALA A 1 98 ? -26.242 6.792 25.365 1.00 39.72 98 ALA A N 1
ATOM 738 C CA . ALA A 1 98 ? -25.352 6.045 24.519 1.00 39.72 98 ALA A CA 1
ATOM 739 C C . ALA A 1 98 ? -25.146 6.924 23.289 1.00 39.72 98 ALA A C 1
ATOM 741 O O . ALA A 1 98 ? -26.037 7.059 22.450 1.00 39.72 98 ALA A O 1
ATOM 742 N N . VAL A 1 99 ? -23.983 7.568 23.217 1.00 53.22 99 VAL A N 1
ATOM 743 C CA . VAL A 1 99 ? -23.397 7.930 21.933 1.00 53.22 99 VAL A CA 1
ATOM 744 C C . VAL A 1 99 ? -23.359 6.623 21.159 1.00 53.22 99 VAL A C 1
ATOM 746 O O . VAL A 1 99 ? -22.561 5.734 21.455 1.00 53.22 99 VAL A O 1
ATOM 749 N N . ALA A 1 100 ? -24.330 6.466 20.266 1.00 48.81 100 ALA A N 1
ATOM 750 C CA . ALA A 1 100 ? -24.373 5.369 19.331 1.00 48.81 100 ALA A CA 1
ATOM 751 C C . ALA A 1 100 ? -23.046 5.407 18.561 1.00 48.81 100 ALA A C 1
ATOM 753 O O . ALA A 1 100 ? -22.736 6.447 17.972 1.00 48.81 100 ALA A O 1
ATOM 754 N N . PRO A 1 101 ? -22.227 4.343 18.591 1.00 49.97 101 PRO A N 1
ATOM 755 C CA . PRO A 1 101 ? -21.138 4.231 17.643 1.00 49.97 101 PRO A CA 1
ATOM 756 C C . PRO A 1 101 ? -21.792 4.146 16.266 1.00 49.97 101 PRO A C 1
ATOM 758 O O . PRO A 1 101 ? -22.470 3.170 15.942 1.00 49.97 101 PRO A O 1
ATOM 761 N N . GLU A 1 102 ? -21.673 5.219 15.488 1.00 53.84 102 GLU A N 1
ATOM 762 C CA . GLU A 1 102 ? -22.043 5.182 14.083 1.00 53.84 102 GLU A CA 1
ATOM 763 C C . GLU A 1 102 ? -21.260 4.032 13.434 1.00 53.84 102 GLU A C 1
ATOM 765 O O . GLU A 1 102 ? -20.028 4.006 13.531 1.00 53.84 102 GLU A O 1
ATOM 770 N N . PRO A 1 103 ? -21.928 3.075 12.765 1.00 60.38 103 PRO A N 1
ATOM 771 C CA . PRO A 1 103 ? -21.253 1.914 12.187 1.00 60.38 103 PRO A CA 1
ATOM 772 C C . PRO A 1 103 ? -20.190 2.322 11.156 1.00 60.38 103 PRO A C 1
ATOM 774 O O . PRO A 1 103 ? -19.266 1.560 10.892 1.00 60.38 103 PRO A O 1
ATOM 777 N N . ALA A 1 104 ? -20.283 3.535 10.603 1.00 60.84 104 ALA A N 1
ATOM 778 C CA . ALA A 1 104 ? -19.297 4.097 9.690 1.00 60.84 104 ALA A CA 1
ATOM 779 C C . ALA A 1 104 ? -17.912 4.274 10.338 1.00 60.84 104 ALA A C 1
ATOM 781 O O . ALA A 1 104 ? -16.913 3.867 9.748 1.00 60.84 104 ALA A O 1
ATOM 782 N N . SER A 1 105 ? -17.839 4.804 11.565 1.00 65.19 105 SER A N 1
ATOM 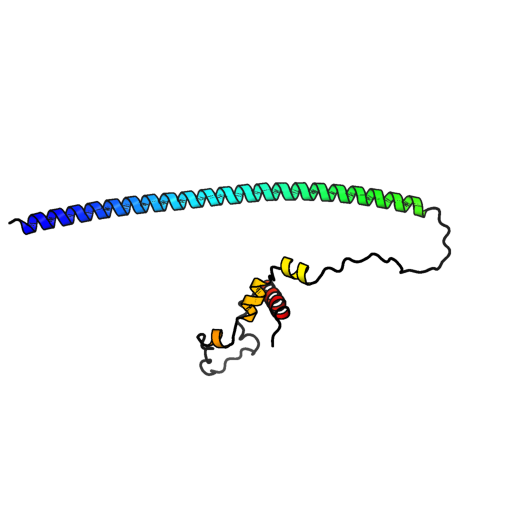783 C CA . SER A 1 105 ? -16.557 5.047 12.244 1.00 65.19 105 SER A CA 1
ATOM 784 C C . SER A 1 105 ? -15.839 3.753 12.621 1.00 65.19 105 SER A C 1
ATOM 786 O O . SER A 1 105 ? -14.612 3.711 12.680 1.00 65.19 105 SER A O 1
ATOM 788 N N . ASP A 1 106 ? -16.590 2.683 12.867 1.00 78.19 106 ASP A N 1
ATOM 789 C CA . ASP A 1 106 ? -16.025 1.379 13.200 1.00 78.19 106 ASP A CA 1
ATOM 790 C C . ASP A 1 106 ? -15.433 0.697 11.957 1.00 78.19 106 ASP A C 1
ATOM 792 O O . ASP A 1 106 ? -14.349 0.119 12.037 1.00 78.19 106 ASP A O 1
ATOM 796 N N . LEU A 1 107 ? -16.085 0.824 10.797 1.00 83.50 107 LEU A N 1
ATOM 797 C CA . LEU A 1 107 ? -15.613 0.281 9.516 1.00 83.50 107 LEU A CA 1
ATOM 798 C C . LEU A 1 107 ? -14.304 0.934 9.051 1.00 83.50 107 LEU A C 1
ATOM 800 O O . LEU A 1 107 ? -13.390 0.235 8.608 1.00 83.50 107 LEU A O 1
ATOM 804 N N . GLU A 1 108 ? -14.169 2.248 9.235 1.00 83.94 108 GLU A N 1
ATOM 805 C CA . GLU A 1 108 ? -12.927 2.970 8.940 1.00 83.94 108 GLU A CA 1
ATOM 806 C C . GLU A 1 108 ? -11.760 2.494 9.820 1.00 83.94 108 GLU A C 1
ATOM 808 O O . GLU A 1 108 ? -10.640 2.346 9.327 1.00 83.94 108 GLU A O 1
ATOM 813 N N . ARG A 1 109 ? -12.011 2.145 11.096 1.00 85.31 109 ARG A N 1
ATOM 814 C CA . ARG A 1 109 ? -10.988 1.537 11.973 1.00 85.31 109 ARG A CA 1
ATOM 815 C C . ARG A 1 109 ? -10.522 0.162 11.487 1.00 85.31 109 ARG A C 1
ATOM 817 O O . ARG A 1 109 ? -9.381 -0.209 11.749 1.00 85.31 109 ARG A O 1
ATOM 824 N N . PHE A 1 110 ? -11.367 -0.579 10.768 1.00 84.81 110 PHE A N 1
ATOM 825 C CA . PHE A 1 110 ? -11.009 -1.848 10.117 1.00 84.81 110 PHE A CA 1
ATOM 826 C C . PHE A 1 110 ? -10.376 -1.665 8.723 1.00 84.81 110 PHE A C 1
ATOM 828 O O . PHE A 1 110 ? -10.162 -2.646 8.005 1.00 84.81 110 PHE A O 1
ATOM 835 N N . GLY A 1 111 ? -10.069 -0.424 8.329 1.00 87.50 111 GLY A N 1
ATOM 836 C CA . GLY A 1 111 ? -9.489 -0.099 7.026 1.00 87.50 111 GLY A CA 1
ATOM 837 C C . GLY A 1 111 ? -10.486 -0.180 5.869 1.00 87.50 111 GLY A C 1
ATOM 838 O O . GLY A 1 111 ? -10.076 -0.178 4.711 1.00 87.50 111 GLY A O 1
ATOM 839 N N . ILE A 1 112 ? -11.790 -0.255 6.157 1.00 90.38 112 ILE A N 1
ATOM 840 C CA . ILE A 1 112 ? -12.847 -0.218 5.143 1.00 90.38 112 ILE A CA 1
ATOM 841 C C . ILE A 1 112 ? -13.150 1.249 4.851 1.00 90.38 112 ILE A C 1
ATOM 843 O O . ILE A 1 112 ? -14.112 1.830 5.350 1.00 90.38 112 ILE A O 1
ATOM 847 N N . THR A 1 113 ? -12.254 1.865 4.085 1.00 92.06 113 THR A N 1
ATOM 848 C CA . THR A 1 113 ? -12.354 3.269 3.689 1.00 92.06 113 THR A CA 1
ATOM 849 C C . THR A 1 113 ? -13.337 3.448 2.536 1.00 92.06 113 THR A C 1
ATOM 851 O O . THR A 1 113 ? -13.672 2.511 1.805 1.00 92.06 113 THR A O 1
ATOM 854 N N . GLN A 1 114 ? -13.787 4.687 2.342 1.00 88.56 114 GLN A N 1
ATOM 855 C CA . GLN A 1 114 ? -14.629 5.046 1.205 1.00 88.56 114 GLN A CA 1
ATOM 856 C C . GLN A 1 114 ? -13.935 4.770 -0.146 1.00 88.56 114 GLN A C 1
ATOM 858 O O . GLN A 1 114 ? -14.578 4.258 -1.057 1.00 88.56 114 GLN A O 1
ATOM 863 N N . GLU A 1 115 ? -12.620 4.992 -0.237 1.00 90.88 115 GLU A N 1
ATOM 864 C CA . GLU A 1 115 ? -11.800 4.662 -1.415 1.00 90.88 115 GLU A CA 1
ATOM 865 C C . GLU A 1 115 ? -11.857 3.165 -1.761 1.00 90.88 115 GLU A C 1
ATOM 867 O O . GLU A 1 115 ? -12.084 2.799 -2.915 1.00 90.88 115 GLU A O 1
ATOM 872 N N . LEU A 1 116 ? -11.720 2.283 -0.761 1.00 91.56 116 LEU A N 1
ATOM 873 C CA . LEU A 1 116 ? -11.810 0.837 -0.974 1.00 91.56 116 LEU A CA 1
ATOM 874 C C . LEU A 1 116 ? -13.199 0.433 -1.483 1.00 91.56 116 LEU A C 1
ATOM 876 O O . LEU A 1 116 ? -13.314 -0.411 -2.370 1.00 91.56 116 LEU A O 1
ATOM 880 N N . LYS A 1 117 ? -14.258 1.046 -0.944 1.00 89.81 117 LYS A N 1
ATOM 881 C CA . LYS A 1 117 ? -15.638 0.781 -1.374 1.00 89.81 117 LYS A CA 1
ATOM 882 C C . LYS A 1 117 ? -15.864 1.188 -2.829 1.00 89.81 117 LYS A C 1
ATOM 884 O O . LYS A 1 117 ? -16.463 0.421 -3.577 1.00 89.81 117 LYS A O 1
ATOM 889 N N . GLU A 1 118 ? -15.370 2.357 -3.230 1.00 90.62 118 GLU A N 1
ATOM 890 C CA . GLU A 1 118 ? -15.461 2.851 -4.610 1.00 90.62 118 GLU A CA 1
ATOM 891 C C . GLU A 1 118 ? -14.672 1.970 -5.582 1.00 90.62 118 GLU A C 1
ATOM 893 O O . GLU A 1 118 ? -15.180 1.616 -6.646 1.00 90.62 118 GLU A O 1
ATOM 898 N N . PHE A 1 119 ? -13.469 1.542 -5.191 1.00 90.44 119 PHE A N 1
ATOM 899 C CA . PHE A 1 119 ? -12.659 0.618 -5.980 1.00 90.44 119 PHE A CA 1
ATOM 900 C C . PHE A 1 119 ? -13.376 -0.718 -6.211 1.00 90.44 119 PHE A C 1
ATOM 902 O O . PHE A 1 119 ? -13.492 -1.170 -7.348 1.00 90.44 119 PHE A O 1
ATOM 909 N N . VAL A 1 120 ? -13.902 -1.329 -5.144 1.00 89.94 120 VAL A N 1
ATOM 910 C CA . VAL A 1 120 ? -14.623 -2.608 -5.229 1.00 89.94 120 VAL A CA 1
ATOM 911 C C . VAL A 1 120 ? -15.911 -2.467 -6.044 1.00 89.94 120 VAL A C 1
ATOM 913 O O . VAL A 1 120 ? -16.239 -3.361 -6.816 1.00 89.94 120 VAL A O 1
ATOM 916 N N . GLN A 1 121 ? -16.612 -1.335 -5.941 1.00 87.94 121 GLN A N 1
ATOM 917 C CA . GLN A 1 121 ? -17.792 -1.044 -6.760 1.00 87.94 121 GLN A CA 1
ATOM 918 C C . GLN A 1 121 ? -17.459 -0.896 -8.256 1.00 87.94 121 GLN A C 1
ATOM 920 O O . GLN A 1 121 ? -18.304 -1.173 -9.107 1.00 87.94 121 GLN A O 1
ATOM 925 N N . GLY A 1 122 ? -16.234 -0.479 -8.586 1.00 87.19 122 GLY A N 1
ATOM 926 C CA . GLY A 1 122 ? -15.735 -0.392 -9.960 1.00 87.19 122 GLY A CA 1
ATOM 927 C C . GLY A 1 122 ? -15.378 -1.740 -10.597 1.00 87.19 122 GLY A C 1
ATOM 928 O O . GLY A 1 122 ? -15.179 -1.795 -11.811 1.00 87.19 122 GLY A O 1
ATOM 929 N N . ILE A 1 123 ? -15.306 -2.826 -9.819 1.00 86.81 123 ILE A N 1
ATOM 930 C CA . ILE A 1 123 ? -15.021 -4.168 -10.339 1.00 86.81 123 ILE A CA 1
ATOM 931 C C . ILE A 1 123 ? -16.249 -4.668 -11.109 1.00 86.81 123 ILE A C 1
ATOM 933 O O . ILE A 1 123 ? -17.315 -4.893 -10.538 1.00 86.81 123 ILE A O 1
ATOM 937 N N . GLN A 1 124 ? -16.096 -4.874 -12.418 1.00 84.00 124 GLN A N 1
ATOM 938 C CA . GLN A 1 124 ? -17.149 -5.400 -13.285 1.00 84.00 124 GLN A CA 1
ATOM 939 C C . GLN A 1 124 ? -16.819 -6.814 -13.759 1.00 84.00 124 GLN A C 1
ATOM 941 O O . GLN A 1 124 ? -15.663 -7.226 -13.800 1.00 84.00 124 GLN A O 1
ATOM 946 N N . ILE A 1 125 ? -17.839 -7.550 -14.209 1.00 77.88 125 ILE A N 1
ATOM 947 C CA . ILE A 1 125 ? -17.645 -8.872 -14.823 1.00 77.88 125 ILE A CA 1
ATOM 948 C C . ILE A 1 125 ? -16.682 -8.824 -16.025 1.00 77.88 125 ILE A C 1
ATOM 950 O O . ILE A 1 125 ? -15.945 -9.771 -16.276 1.00 77.88 125 ILE A O 1
ATOM 954 N N . SER A 1 126 ? -16.630 -7.691 -16.733 1.00 78.00 126 SER A N 1
ATOM 955 C CA . SER A 1 126 ? -15.697 -7.445 -17.837 1.00 78.00 126 SER A CA 1
ATOM 956 C C . SER A 1 126 ? -14.227 -7.456 -17.402 1.00 78.00 126 SER A C 1
ATOM 958 O O . SER A 1 126 ? -13.389 -7.877 -18.192 1.00 78.00 126 SER A O 1
ATOM 960 N N . THR A 1 127 ? -13.912 -7.082 -16.154 1.00 78.94 127 THR A N 1
ATOM 961 C CA . THR A 1 127 ? -12.558 -7.156 -15.574 1.00 78.94 127 THR A CA 1
ATOM 962 C C . THR A 1 127 ? -12.043 -8.596 -15.499 1.00 78.94 127 THR A C 1
ATOM 964 O O . THR A 1 127 ? -10.839 -8.827 -15.535 1.00 78.94 127 THR A O 1
ATOM 967 N N . PHE A 1 128 ? -12.946 -9.578 -15.444 1.00 77.44 128 PHE A N 1
ATOM 968 C CA . PHE A 1 128 ? -12.596 -10.997 -15.407 1.00 77.44 128 PHE A CA 1
ATOM 969 C C . PHE A 1 128 ? -12.549 -11.642 -16.794 1.00 77.44 128 PHE A C 1
ATOM 971 O O . PHE A 1 128 ? -12.214 -12.813 -16.904 1.00 77.44 128 PHE A O 1
ATOM 978 N N . ARG A 1 129 ? -12.855 -10.906 -17.870 1.00 74.31 129 ARG A N 1
ATOM 979 C CA . ARG A 1 129 ? -12.906 -11.464 -19.230 1.00 74.31 129 ARG A CA 1
ATOM 980 C C . ARG A 1 129 ? -11.533 -11.903 -19.751 1.00 74.31 129 ARG A C 1
ATOM 982 O O . ARG A 1 129 ? -11.464 -12.854 -20.521 1.00 74.31 129 ARG A O 1
ATOM 989 N N . ASP A 1 130 ? -10.467 -11.236 -19.316 1.00 73.31 130 ASP A N 1
ATOM 990 C CA . ASP A 1 130 ? -9.082 -11.592 -19.659 1.00 73.31 130 ASP A CA 1
ATOM 991 C C . ASP A 1 130 ? -8.552 -12.771 -18.824 1.00 73.31 130 ASP A C 1
ATOM 993 O O . ASP A 1 130 ? -7.482 -13.314 -19.100 1.00 73.31 130 ASP A O 1
ATOM 997 N N . PHE A 1 131 ? -9.320 -13.198 -17.819 1.00 66.69 131 PHE A N 1
ATOM 998 C CA . PHE A 1 131 ? -9.073 -14.402 -17.045 1.00 66.69 131 PHE A CA 1
ATOM 999 C C . PHE A 1 131 ? -10.026 -15.481 -17.542 1.00 66.69 131 PHE A C 1
ATOM 1001 O O . PHE A 1 131 ? -11.138 -15.626 -17.036 1.00 66.69 131 PHE A O 1
ATOM 1008 N N . SER A 1 132 ? -9.597 -16.255 -18.540 1.00 63.44 132 SER A N 1
ATOM 1009 C CA . SER A 1 132 ? -10.298 -17.488 -18.890 1.00 63.44 132 SER A CA 1
ATOM 1010 C C . SER A 1 132 ? -10.460 -18.305 -17.610 1.00 63.44 132 SER A C 1
ATOM 1012 O O . SER A 1 132 ? -9.458 -18.728 -17.024 1.00 63.44 132 SER A O 1
ATOM 1014 N N . MET A 1 133 ? -11.700 -18.516 -17.156 1.00 56.22 133 MET A N 1
ATOM 1015 C CA . MET A 1 133 ? -11.959 -19.622 -16.242 1.00 56.22 133 MET A CA 1
ATOM 1016 C C . MET A 1 133 ? -11.426 -20.834 -16.987 1.00 56.22 133 MET A C 1
ATOM 1018 O O . MET A 1 133 ? -11.833 -21.067 -18.122 1.00 56.22 133 MET A O 1
ATOM 1022 N N . GLN A 1 134 ? -10.394 -21.482 -16.455 1.00 54.34 134 GLN A N 1
ATOM 1023 C CA . GLN A 1 134 ? -9.876 -22.690 -17.070 1.00 54.34 134 GLN A CA 1
ATOM 1024 C C . GLN A 1 134 ? -11.038 -23.670 -17.077 1.00 54.34 134 GLN A C 1
ATOM 1026 O O . GLN A 1 134 ? -11.381 -24.216 -16.032 1.00 54.34 134 GLN A O 1
ATOM 1031 N N . ASP A 1 135 ? -11.679 -23.801 -18.239 1.00 49.44 135 ASP A N 1
ATOM 1032 C CA . ASP A 1 135 ? -12.521 -24.935 -18.545 1.00 49.44 135 ASP A CA 1
ATOM 1033 C C . ASP A 1 135 ? -11.650 -26.157 -18.266 1.00 49.44 135 ASP A C 1
ATOM 1035 O O . ASP A 1 135 ? -10.612 -26.396 -18.889 1.00 49.44 135 ASP A O 1
ATOM 1039 N N . GLU A 1 136 ? -12.036 -26.801 -17.177 1.00 50.62 136 GLU A N 1
ATOM 1040 C CA . GLU A 1 136 ? -11.620 -28.092 -16.681 1.00 50.62 136 GLU A CA 1
ATOM 1041 C C . GLU A 1 136 ? -11.227 -29.030 -17.839 1.00 50.62 136 GLU A C 1
ATOM 1043 O O . GLU A 1 136 ? -12.040 -29.256 -18.740 1.00 50.62 136 GLU A O 1
ATOM 1048 N N . PRO A 1 137 ? -10.006 -29.599 -17.861 1.00 48.25 137 PRO A N 1
ATOM 1049 C CA . PRO A 1 137 ? -9.773 -30.778 -18.678 1.00 48.25 137 PRO A CA 1
ATOM 1050 C C . PRO A 1 137 ? -10.672 -31.908 -18.156 1.00 48.25 137 PRO A C 1
ATOM 1052 O O . PRO A 1 137 ? -10.703 -32.175 -16.957 1.00 48.25 137 PRO A O 1
ATOM 1055 N N . GLU A 1 138 ? -11.402 -32.517 -19.088 1.00 45.31 138 GLU A N 1
ATOM 1056 C CA . GLU A 1 138 ? -12.439 -33.536 -18.918 1.00 45.31 138 GLU A CA 1
ATOM 1057 C C . GLU A 1 138 ? -12.194 -34.583 -17.801 1.00 45.31 138 GLU A C 1
ATOM 1059 O O . GLU A 1 138 ? -11.061 -34.995 -17.539 1.00 45.31 138 GLU A O 1
ATOM 1064 N N . PRO A 1 139 ? -13.274 -35.067 -17.156 1.00 46.91 139 PRO A N 1
ATOM 1065 C CA . PRO A 1 139 ? -13.220 -35.827 -15.915 1.00 46.91 139 PRO A CA 1
ATOM 1066 C C . PRO A 1 139 ? -12.771 -37.277 -16.134 1.00 46.91 139 PRO A C 1
ATOM 1068 O O . PRO A 1 139 ? -13.572 -38.147 -16.475 1.00 46.91 139 PRO A O 1
ATOM 1071 N N . GLU A 1 140 ? -11.520 -37.593 -15.805 1.00 44.31 140 GLU A N 1
ATOM 1072 C CA . GLU A 1 140 ? -11.133 -38.968 -15.477 1.00 44.31 140 GLU A CA 1
ATOM 1073 C C . GLU A 1 140 ? -11.321 -39.216 -13.974 1.00 44.31 140 GLU A C 1
ATOM 1075 O O . GLU A 1 140 ? -10.445 -38.978 -13.148 1.00 44.31 140 GLU A O 1
ATOM 1080 N N . ILE A 1 141 ? -12.534 -39.662 -13.634 1.00 50.78 141 ILE A N 1
ATOM 1081 C CA . ILE A 1 141 ? -12.882 -40.550 -12.512 1.00 50.78 141 ILE A CA 1
ATOM 1082 C C . ILE A 1 141 ? -11.803 -40.754 -11.428 1.00 50.78 141 ILE A C 1
ATOM 1084 O O . ILE A 1 141 ? -11.184 -41.812 -11.331 1.00 50.78 141 ILE A O 1
ATOM 1088 N N . SER A 1 142 ? -11.632 -39.797 -10.518 1.00 44.53 142 SER A N 1
ATOM 1089 C CA . SER A 1 142 ? -10.930 -40.083 -9.265 1.00 44.53 142 SER A CA 1
ATOM 1090 C C . SER A 1 142 ? -11.569 -39.343 -8.104 1.00 44.53 142 SER A C 1
ATOM 1092 O O . SER A 1 142 ? -11.308 -38.173 -7.859 1.00 44.53 142 SER A O 1
ATOM 1094 N N . THR A 1 143 ? -12.481 -40.061 -7.446 1.00 42.84 143 THR A N 1
ATOM 1095 C CA . THR A 1 143 ? -12.847 -40.044 -6.022 1.00 42.84 143 THR A CA 1
ATOM 1096 C C . THR A 1 143 ? -12.214 -38.940 -5.162 1.00 42.84 143 THR A C 1
ATOM 1098 O O . THR A 1 143 ? -11.408 -39.213 -4.274 1.00 42.84 143 THR A O 1
ATOM 1101 N N . ILE A 1 144 ? -12.626 -37.689 -5.359 1.00 47.38 144 ILE A N 1
ATOM 1102 C CA . ILE A 1 144 ? -12.393 -36.603 -4.403 1.00 47.38 144 ILE A CA 1
ATOM 1103 C C . ILE A 1 144 ? -13.746 -35.902 -4.205 1.00 47.38 144 ILE A C 1
ATOM 1105 O O . ILE A 1 144 ? -14.395 -35.556 -5.193 1.00 47.38 144 ILE A O 1
ATOM 1109 N N . PRO A 1 145 ? -14.242 -35.752 -2.962 1.00 41.41 145 PRO A N 1
ATOM 1110 C CA . PRO A 1 145 ? -15.546 -35.143 -2.720 1.00 41.41 145 PRO A CA 1
ATOM 1111 C C . PRO A 1 145 ? -15.591 -33.691 -3.244 1.00 41.41 145 PRO A C 1
ATOM 1113 O O . PRO A 1 145 ? -14.600 -32.966 -3.116 1.00 41.41 145 PRO A O 1
ATOM 1116 N N . PRO A 1 146 ? -16.731 -33.235 -3.801 1.00 47.91 146 PRO A N 1
ATOM 1117 C CA . PRO A 1 146 ? -16.867 -31.931 -4.447 1.00 47.91 146 PRO A CA 1
ATOM 1118 C C . PRO A 1 146 ? -17.053 -30.825 -3.400 1.00 47.91 146 PRO A C 1
ATOM 1120 O O . PRO A 1 146 ? -18.132 -30.256 -3.256 1.00 47.91 146 PRO A O 1
ATOM 1123 N N . SER A 1 147 ? -16.016 -30.536 -2.616 1.00 45.44 147 SER A N 1
ATOM 1124 C CA . SER A 1 147 ? -16.086 -29.476 -1.603 1.00 45.44 147 SER A CA 1
ATOM 1125 C C . SER A 1 147 ? -14.836 -28.605 -1.506 1.00 45.44 147 SER A C 1
ATOM 1127 O O . SER A 1 147 ? -14.603 -28.010 -0.457 1.00 45.44 147 SER A O 1
ATOM 1129 N N . SER A 1 148 ? -14.002 -28.519 -2.549 1.00 49.03 148 S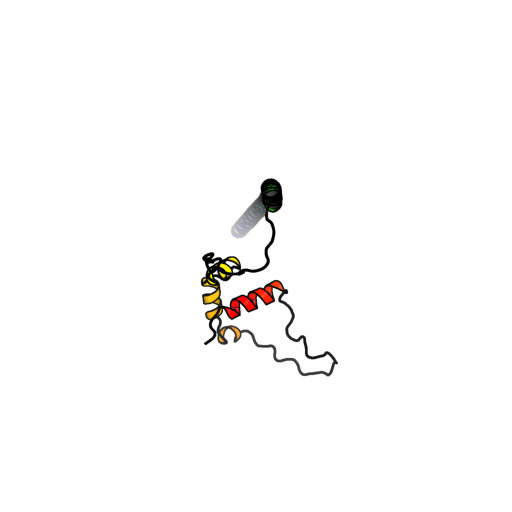ER A N 1
ATOM 1130 C CA . SER A 1 148 ? -12.779 -27.702 -2.457 1.00 49.03 148 SER A CA 1
ATOM 1131 C C . SER A 1 148 ? -12.181 -27.244 -3.796 1.00 49.03 148 SER A C 1
ATOM 1133 O O . SER A 1 148 ? -10.970 -27.109 -3.918 1.00 49.03 148 SER A O 1
ATOM 1135 N N . ASN A 1 149 ? -13.001 -26.960 -4.816 1.00 46.88 149 ASN A N 1
ATOM 1136 C CA . ASN A 1 149 ? -12.483 -26.351 -6.059 1.00 46.88 149 ASN A CA 1
ATOM 1137 C C . ASN A 1 149 ? -12.269 -24.827 -5.947 1.00 46.88 149 ASN A C 1
ATOM 1139 O O . ASN A 1 149 ? -11.774 -24.197 -6.875 1.00 46.88 149 ASN A O 1
ATOM 1143 N N . VAL A 1 150 ? -12.571 -24.231 -4.790 1.00 50.78 150 VAL A N 1
ATOM 1144 C CA . VAL A 1 150 ? -12.023 -22.930 -4.397 1.00 50.78 150 VAL A CA 1
ATOM 1145 C C . VAL A 1 150 ? -10.713 -23.237 -3.692 1.00 50.78 150 VAL A C 1
ATOM 1147 O O . VAL A 1 150 ? -10.734 -23.687 -2.547 1.00 50.78 150 VAL A O 1
ATOM 1150 N N . ARG A 1 151 ? -9.572 -23.035 -4.363 1.00 57.06 151 ARG A N 1
ATOM 1151 C CA . ARG A 1 151 ? -8.286 -22.997 -3.660 1.00 57.06 151 ARG A CA 1
ATOM 1152 C C . ARG A 1 151 ? -8.466 -22.041 -2.489 1.00 57.06 151 ARG A C 1
ATOM 1154 O O . ARG A 1 151 ? -8.845 -20.888 -2.691 1.00 57.06 151 ARG A O 1
ATOM 1161 N N . GLN A 1 152 ? -8.306 -22.535 -1.267 1.00 61.31 152 GLN A N 1
ATOM 1162 C CA . GLN A 1 152 ? -8.442 -21.734 -0.055 1.00 61.31 152 GLN A CA 1
ATOM 1163 C C . GLN A 1 152 ? -7.211 -20.822 0.080 1.00 61.31 152 GLN A C 1
ATOM 1165 O O . GLN A 1 152 ? -6.457 -20.897 1.043 1.00 61.31 152 GLN A O 1
ATOM 1170 N N . ASP A 1 153 ? -6.991 -19.977 -0.927 1.00 65.56 153 ASP A N 1
ATOM 1171 C CA . ASP A 1 153 ? -5.875 -19.040 -1.032 1.00 65.56 153 ASP A CA 1
ATOM 1172 C C . ASP A 1 153 ? -6.066 -17.847 -0.076 1.00 65.56 153 ASP A C 1
ATOM 1174 O O . ASP A 1 153 ? -5.156 -17.044 0.121 1.00 65.56 153 ASP A O 1
ATOM 1178 N N . LEU A 1 154 ? -7.251 -17.741 0.540 1.00 78.38 154 LEU A N 1
ATOM 1179 C CA . LEU A 1 154 ? -7.581 -16.748 1.552 1.00 78.38 154 LEU A CA 1
ATOM 1180 C C . LEU A 1 154 ? -7.446 -17.342 2.955 1.00 78.38 154 LEU A C 1
ATOM 1182 O O . LEU A 1 154 ? -8.091 -18.336 3.299 1.00 78.38 154 LEU A O 1
ATOM 1186 N N . ASN A 1 155 ? -6.656 -16.679 3.797 1.00 87.25 155 ASN A N 1
ATOM 1187 C CA . ASN A 1 155 ? -6.630 -16.955 5.228 1.00 87.25 155 ASN A CA 1
ATOM 1188 C C . ASN A 1 155 ? -7.941 -16.502 5.906 1.00 87.25 155 ASN A C 1
ATOM 1190 O O . ASN A 1 155 ? -8.723 -15.734 5.341 1.00 87.25 155 ASN A O 1
ATOM 1194 N N . GLU A 1 156 ? -8.189 -16.962 7.137 1.00 87.75 156 GLU A N 1
ATOM 1195 C CA . GLU A 1 156 ? -9.442 -16.675 7.855 1.00 87.75 156 GLU A CA 1
ATOM 1196 C C . GLU A 1 156 ? -9.714 -15.169 7.987 1.00 87.75 156 GLU A C 1
ATOM 1198 O O . GLU A 1 156 ? -10.841 -14.715 7.783 1.00 87.75 156 GLU A O 1
ATOM 1203 N N . TRP A 1 157 ? -8.676 -14.381 8.272 1.00 89.00 157 TRP A N 1
ATOM 1204 C CA . TRP A 1 157 ? -8.800 -12.933 8.391 1.00 89.00 157 TRP A CA 1
ATOM 1205 C C . TRP A 1 157 ? -9.158 -12.281 7.052 1.00 89.00 157 TRP A C 1
ATOM 1207 O O . TRP A 1 157 ? -10.050 -11.439 7.010 1.00 89.00 157 TRP A O 1
ATOM 1217 N N . GLN A 1 158 ? -8.538 -12.708 5.951 1.00 89.38 158 GLN A N 1
ATOM 1218 C CA . GLN A 1 158 ? -8.844 -12.220 4.606 1.00 89.38 158 GLN A CA 1
ATOM 1219 C C . GLN A 1 158 ? -10.278 -12.560 4.206 1.00 89.38 158 GLN A C 1
ATOM 1221 O O . GLN A 1 158 ? -10.983 -11.698 3.695 1.00 89.38 158 GLN A O 1
ATOM 1226 N N . ALA A 1 159 ? -10.738 -13.782 4.480 1.00 88.00 159 ALA A N 1
ATOM 1227 C CA . ALA A 1 159 ? -12.111 -14.186 4.195 1.00 88.00 159 ALA A CA 1
ATOM 1228 C C . ALA A 1 159 ? -13.125 -13.350 4.998 1.00 88.00 159 ALA A C 1
ATOM 1230 O O . ALA A 1 159 ? -14.113 -12.856 4.448 1.00 88.00 159 ALA A O 1
ATOM 1231 N N . ARG A 1 160 ? -12.859 -13.135 6.295 1.00 89.31 160 ARG A N 1
ATOM 1232 C CA . ARG A 1 160 ? -13.685 -12.292 7.176 1.00 89.31 160 ARG A CA 1
ATOM 1233 C C . ARG A 1 160 ? -13.705 -10.836 6.715 1.00 89.31 160 ARG A C 1
ATOM 1235 O O . ARG A 1 160 ? -14.777 -10.240 6.643 1.00 89.31 160 ARG A O 1
ATOM 1242 N N . HIS A 1 161 ? -12.540 -10.281 6.389 1.00 90.50 161 HIS A N 1
ATOM 1243 C CA . HIS A 1 161 ? -12.391 -8.902 5.929 1.00 90.50 161 HIS A CA 1
ATOM 1244 C C . HIS A 1 161 ? -13.065 -8.689 4.573 1.00 90.50 161 HIS A C 1
ATOM 1246 O O . HIS A 1 161 ? -13.878 -7.781 4.448 1.00 90.50 161 HIS A O 1
ATOM 1252 N N . ALA A 1 162 ? -12.849 -9.583 3.606 1.00 89.56 162 ALA A N 1
ATOM 1253 C CA . ALA A 1 162 ? -13.508 -9.535 2.303 1.00 89.56 162 ALA A CA 1
ATOM 1254 C C . ALA A 1 162 ? -15.035 -9.608 2.434 1.00 89.56 162 ALA A C 1
ATOM 1256 O O . ALA A 1 162 ? -15.743 -8.811 1.825 1.00 89.56 162 ALA A O 1
ATOM 1257 N N . THR A 1 163 ? -15.553 -10.504 3.281 1.00 88.62 163 THR A N 1
ATOM 1258 C CA . THR A 1 163 ? -16.997 -10.594 3.558 1.00 88.62 163 THR A CA 1
ATOM 1259 C C . THR A 1 163 ? -17.539 -9.281 4.123 1.00 88.62 163 THR A C 1
ATOM 1261 O O . THR A 1 163 ? -18.603 -8.815 3.712 1.00 88.62 163 THR A O 1
ATOM 1264 N N . LEU A 1 164 ? -16.800 -8.663 5.048 1.00 89.75 164 LEU A N 1
ATOM 1265 C CA . LEU A 1 164 ? -17.176 -7.387 5.645 1.00 89.75 164 LEU A CA 1
ATOM 1266 C C . LEU A 1 164 ? -17.161 -6.257 4.604 1.00 89.75 164 LEU A C 1
ATOM 1268 O O . LEU A 1 164 ? -18.150 -5.541 4.486 1.00 89.75 164 LEU A O 1
ATOM 1272 N N . VAL A 1 165 ? -16.103 -6.144 3.795 1.00 90.56 165 VAL A N 1
ATOM 1273 C CA . VAL A 1 165 ? -15.990 -5.160 2.704 1.00 90.56 165 VAL A CA 1
ATOM 1274 C C . VAL A 1 165 ? -17.142 -5.317 1.711 1.00 90.56 165 VAL A C 1
ATOM 1276 O O . VAL A 1 165 ? -17.853 -4.349 1.448 1.00 90.56 165 VAL A O 1
ATOM 1279 N N . LEU A 1 166 ? -17.397 -6.532 1.221 1.00 87.56 166 LEU A N 1
ATOM 1280 C CA . LEU A 1 166 ? -18.467 -6.802 0.255 1.00 87.56 166 LEU A CA 1
ATOM 1281 C C . LEU A 1 166 ? -19.861 -6.502 0.822 1.00 87.56 166 LEU A C 1
ATOM 1283 O O . LEU A 1 166 ? -20.716 -6.013 0.094 1.00 87.56 166 LEU A O 1
ATOM 1287 N N . SER A 1 167 ? -20.078 -6.714 2.124 1.00 86.56 167 SER A N 1
ATOM 1288 C CA . SER A 1 167 ? -21.345 -6.372 2.792 1.00 86.56 167 SER A CA 1
ATOM 1289 C C . SER A 1 167 ? -21.589 -4.860 2.877 1.00 86.56 167 SER A C 1
ATOM 1291 O O . SER A 1 167 ? -22.732 -4.425 3.005 1.00 86.56 167 SER A O 1
ATOM 1293 N N . THR A 1 168 ? -20.529 -4.046 2.819 1.00 84.88 168 THR A N 1
ATOM 1294 C CA . THR A 1 168 ? -20.630 -2.575 2.850 1.00 84.88 168 THR A CA 1
ATOM 1295 C C . THR A 1 168 ? -20.813 -1.944 1.471 1.00 84.88 168 THR A C 1
ATOM 1297 O O . THR A 1 168 ? -21.220 -0.782 1.380 1.00 84.88 168 THR A O 1
ATOM 1300 N N . VAL A 1 169 ? -20.514 -2.682 0.399 1.00 82.75 169 VAL A N 1
ATOM 1301 C CA . VAL A 1 169 ? -20.680 -2.227 -0.983 1.00 82.75 169 VAL A CA 1
ATOM 1302 C C . VAL A 1 169 ? -22.085 -2.603 -1.448 1.00 82.75 169 VAL A C 1
ATOM 1304 O O . VAL A 1 169 ? -22.499 -3.757 -1.386 1.00 82.75 169 VAL A O 1
ATOM 1307 N N . LYS A 1 170 ? -22.861 -1.614 -1.897 1.00 69.06 170 LYS A N 1
ATOM 1308 C CA . LYS A 1 170 ? -24.232 -1.839 -2.358 1.00 69.06 170 LYS A CA 1
ATOM 1309 C C . LYS A 1 170 ? -24.196 -2.456 -3.756 1.00 69.06 170 LYS A C 1
ATOM 1311 O O . LYS A 1 170 ? -23.926 -1.760 -4.730 1.00 69.06 170 LYS A O 1
ATOM 1316 N N . VAL A 1 171 ? -24.463 -3.756 -3.835 1.00 60.34 171 VAL A N 1
ATOM 1317 C CA . VAL A 1 171 ? -24.678 -4.459 -5.105 1.00 60.34 171 VAL A CA 1
ATOM 1318 C C . VAL A 1 171 ? -26.049 -4.027 -5.642 1.00 60.34 171 VAL A C 1
ATOM 1320 O O . VAL A 1 171 ? -27.042 -4.129 -4.917 1.00 60.34 171 VAL A O 1
ATOM 1323 N N . PHE A 1 172 ? -26.088 -3.465 -6.850 1.00 45.38 172 PHE A N 1
ATOM 1324 C CA . PHE A 1 172 ? -27.321 -3.144 -7.578 1.00 45.38 172 PHE A CA 1
ATOM 1325 C C . PHE A 1 172 ? -27.614 -4.229 -8.608 1.00 45.38 172 PHE A C 1
ATOM 1327 O O . PHE A 1 172 ? -26.636 -4.731 -9.207 1.00 45.38 172 PHE A O 1
#

Sequence (172 aa):
MDLWQRAKVFAEEAARRSQEISKEAAKRSQELTQGAARLSQEFVSETTKKSKEMAAEAAKKADLLRSEALRAADQIKTLSIDIPIPIASALVSGSSAAVAPEPASDLERFGITQELKEFVQGIQISTFRDFSMQDEPEPEISTIPPSSNVRQDLNEWQARHATLVLSTVKVF

Foldseek 3Di:
DVVVVVVVVVVVVVVVVVVVVVVVVVVVVVVVVVVVVVVVVVVVVVVVVVVVVVVVVVVVVVVVVVVVVVVVVVVVVVVPPPDDDDDDDDDDDDPPPPPPPPVVVVCVVVVLDPVLLVVVLPDDPVVCVVPPPPPDDDDDDDDDDPDPPPPPPDDPVRVVNVVVSVVPHDDD

pLDDT: mean 75.31, std 17.72, range [39.22, 94.19]

Radius of gyration: 34.98 Å; chains: 1; bounding box: 87×49×100 Å

Organism: Zingiber officinale (NCBI:txid94328)